Protein AF-A0A4Q9KJ23-F1 (afdb_monomer)

Sequence (106 aa):
MRPRWRSRWPPHPGHRRGWWSAARRWRPILRPEELRQLPDKQALVIAENARPIIARLHRCIEGRDGQRLLAQQRALREQLAANRQGVVDVETRTAAALVEAQRHGW

Organism: NCBI:txid1837344

Solvent-accessible surface area (backbone atoms only — not comparable to full-atom values): 7047 Å² total; per-residue (Å²): 140,82,88,82,81,81,85,79,79,82,84,80,90,80,86,84,88,77,90,83,78,78,98,72,79,80,71,86,75,78,45,75,68,59,59,71,61,55,56,88,55,50,44,83,46,81,48,98,91,52,79,68,43,82,43,80,58,76,64,71,55,77,40,75,69,24,46,52,50,52,52,52,54,50,54,52,50,50,52,53,51,52,50,57,69,67,48,70,49,66,67,59,51,50,51,52,50,50,56,51,37,51,74,74,74,96

Mean predicted aligned error: 16.28 Å

pLDDT: mean 75.17, std 21.94, range [30.72, 97.94]

Foldseek 3Di:
DDDDDDDDDDDDDDDDDDDDDDDDPDDPPCDPVNQVVPDPQWDFDDDDPDDIDIDGHDDPLVDPVNVVVVVVVVVVVVVVVVVVVVPQPPVNVVVVVVVVVVVVPD

Structure (mmCIF, N/CA/C/O backbone):
data_AF-A0A4Q9KJ23-F1
#
_entry.id   AF-A0A4Q9KJ23-F1
#
loop_
_atom_site.group_PDB
_atom_site.id
_atom_site.type_symbol
_atom_site.label_atom_id
_atom_site.label_alt_id
_atom_site.label_comp_id
_atom_site.label_asym_id
_atom_site.label_entity_id
_atom_site.label_seq_id
_atom_site.pdbx_PDB_ins_code
_atom_site.Cartn_x
_atom_site.Cartn_y
_atom_site.Cartn_z
_atom_site.occupancy
_atom_site.B_iso_or_equiv
_atom_site.auth_seq_id
_atom_site.auth_comp_id
_atom_site.auth_asym_id
_atom_site.auth_atom_id
_atom_site.pdbx_PDB_model_num
ATOM 1 N N . MET A 1 1 ? 13.473 -18.074 -10.260 1.00 34.12 1 MET A N 1
ATOM 2 C CA . MET A 1 1 ? 12.580 -17.567 -11.330 1.00 34.12 1 MET A CA 1
ATOM 3 C C . MET A 1 1 ? 12.798 -16.062 -11.483 1.00 34.12 1 MET A C 1
ATOM 5 O O . MET A 1 1 ? 12.680 -15.358 -10.493 1.00 34.12 1 MET A O 1
ATOM 9 N N . ARG A 1 2 ? 13.188 -15.561 -12.665 1.00 30.72 2 ARG A N 1
ATOM 10 C CA . ARG A 1 2 ? 13.398 -14.121 -12.935 1.00 30.72 2 ARG A CA 1
ATOM 11 C C . ARG A 1 2 ? 12.249 -13.592 -13.805 1.00 30.72 2 ARG A C 1
ATOM 13 O O . ARG A 1 2 ? 11.985 -14.218 -14.833 1.00 30.72 2 ARG A O 1
ATOM 20 N N . PRO A 1 3 ? 11.575 -12.478 -13.461 1.00 37.09 3 PRO A N 1
ATOM 21 C CA . PRO A 1 3 ? 10.515 -11.951 -14.307 1.00 37.09 3 PRO A CA 1
ATOM 22 C C . PRO A 1 3 ? 11.129 -11.324 -15.565 1.00 37.09 3 PRO A C 1
ATOM 24 O O . PRO A 1 3 ? 11.987 -10.441 -15.506 1.00 37.09 3 PRO A O 1
ATOM 27 N N . ARG A 1 4 ? 10.700 -11.821 -16.726 1.00 34.62 4 ARG A N 1
ATOM 28 C CA . ARG A 1 4 ? 11.070 -11.308 -18.046 1.00 34.62 4 ARG A CA 1
ATOM 29 C C . ARG A 1 4 ? 10.209 -10.083 -18.349 1.00 34.62 4 ARG A C 1
ATOM 31 O O . ARG A 1 4 ? 9.101 -10.208 -18.861 1.00 34.62 4 ARG A O 1
ATOM 38 N N . TRP A 1 5 ? 10.724 -8.899 -18.042 1.00 34.78 5 TRP A N 1
ATOM 39 C CA . TRP A 1 5 ? 10.100 -7.634 -18.427 1.00 34.78 5 TRP A CA 1
ATOM 40 C C . TRP A 1 5 ? 10.198 -7.455 -19.947 1.00 34.78 5 TRP A C 1
ATOM 42 O O . TRP A 1 5 ? 11.287 -7.310 -20.502 1.00 34.78 5 TRP A O 1
ATOM 52 N N . ARG A 1 6 ? 9.058 -7.508 -20.644 1.00 37.53 6 ARG A N 1
ATOM 53 C CA . ARG A 1 6 ? 8.970 -7.243 -22.085 1.00 37.53 6 ARG A CA 1
ATOM 54 C C . ARG A 1 6 ? 8.711 -5.747 -22.276 1.00 37.53 6 ARG A C 1
ATOM 56 O O . ARG A 1 6 ? 7.585 -5.286 -22.139 1.00 37.53 6 ARG A O 1
ATOM 63 N N . SER A 1 7 ? 9.759 -4.988 -22.572 1.00 48.84 7 SER A N 1
ATOM 64 C CA . SER A 1 7 ? 9.658 -3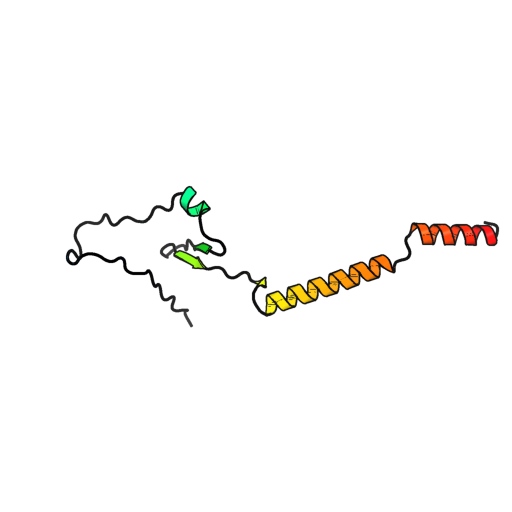.592 -22.993 1.00 48.84 7 SER A CA 1
ATOM 65 C C . SER A 1 7 ? 9.039 -3.520 -24.394 1.00 48.84 7 SER A C 1
ATOM 67 O O . SER A 1 7 ? 9.562 -4.097 -25.347 1.00 48.84 7 SER A O 1
ATOM 69 N N . ARG A 1 8 ? 7.906 -2.826 -24.533 1.00 38.78 8 ARG A N 1
ATOM 70 C CA . ARG A 1 8 ? 7.321 -2.480 -25.834 1.00 38.78 8 ARG A CA 1
ATOM 71 C C . ARG A 1 8 ? 7.112 -0.973 -25.878 1.00 38.78 8 ARG A C 1
ATOM 73 O O . ARG A 1 8 ? 6.096 -0.473 -25.417 1.00 38.78 8 ARG A O 1
ATOM 80 N N . TRP A 1 9 ? 8.097 -0.265 -26.414 1.00 43.78 9 TRP A N 1
ATOM 81 C CA . TRP A 1 9 ? 7.883 1.090 -26.914 1.00 43.78 9 TRP A CA 1
ATOM 82 C C . TRP A 1 9 ? 7.187 0.985 -28.282 1.00 43.78 9 TRP A C 1
ATOM 84 O O . TRP A 1 9 ? 7.531 0.076 -29.048 1.00 43.78 9 TRP A O 1
ATOM 94 N N . PRO A 1 10 ? 6.199 1.835 -28.609 1.00 42.22 10 PRO A N 1
ATOM 95 C CA . PRO A 1 10 ? 5.633 1.863 -29.954 1.00 42.22 10 PRO A CA 1
ATOM 96 C C . PRO A 1 10 ? 6.691 2.367 -30.956 1.00 42.22 10 PRO A C 1
ATOM 98 O O . PRO A 1 10 ? 7.464 3.264 -30.615 1.00 42.22 10 PRO A O 1
ATOM 101 N N . PRO A 1 11 ? 6.773 1.809 -32.178 1.00 40.88 11 PRO A N 1
ATOM 102 C CA . PRO A 1 11 ? 7.646 2.354 -33.209 1.00 40.88 11 PRO A CA 1
ATOM 103 C C . PRO A 1 11 ? 7.028 3.631 -33.798 1.00 40.88 11 PRO A C 1
ATOM 105 O O . PRO A 1 11 ? 5.843 3.656 -34.126 1.00 40.88 11 PRO A O 1
ATOM 108 N N . HIS A 1 12 ? 7.835 4.681 -33.957 1.00 43.94 12 HIS A N 1
ATOM 109 C CA . HIS A 1 12 ? 7.474 5.852 -34.759 1.00 43.94 12 HIS A CA 1
ATOM 110 C C . HIS A 1 12 ? 7.609 5.532 -36.261 1.00 43.94 12 HIS A C 1
ATOM 112 O O . HIS A 1 12 ? 8.510 4.770 -36.634 1.00 43.94 12 HIS A O 1
ATOM 118 N N . PRO A 1 13 ? 6.751 6.091 -37.136 1.00 38.41 13 PRO A N 1
ATOM 119 C CA . PRO A 1 13 ? 6.855 5.885 -38.570 1.00 38.41 13 PRO A CA 1
ATOM 120 C C . PRO A 1 13 ? 7.933 6.815 -39.131 1.00 38.41 13 PRO A C 1
ATOM 122 O O . PRO A 1 13 ? 7.911 8.016 -38.879 1.00 38.41 13 PRO A O 1
ATOM 125 N N . GLY A 1 14 ? 8.858 6.273 -39.919 1.00 36.69 14 GLY A N 1
ATOM 126 C CA . GLY A 1 14 ? 9.706 7.098 -40.776 1.00 36.69 14 GLY A CA 1
ATOM 127 C C . GLY A 1 14 ? 11.180 6.722 -40.791 1.00 36.69 14 GLY A C 1
ATOM 128 O O . GLY A 1 14 ? 11.945 7.086 -39.909 1.00 36.69 14 GLY A O 1
ATOM 129 N N . HIS A 1 15 ? 11.549 6.111 -41.913 1.00 34.66 15 HIS A N 1
ATOM 130 C CA . HIS A 1 15 ? 12.850 6.160 -42.578 1.00 34.66 15 HIS A CA 1
ATOM 131 C C . HIS A 1 15 ? 13.968 5.176 -42.192 1.00 34.66 15 HIS A C 1
ATOM 133 O O . HIS A 1 15 ? 14.488 5.089 -41.085 1.00 34.66 15 HIS A O 1
ATOM 139 N N . ARG A 1 16 ? 14.333 4.436 -43.248 1.00 44.47 16 ARG A N 1
ATOM 140 C CA . ARG A 1 16 ? 15.428 3.483 -43.408 1.00 44.47 16 ARG A CA 1
ATOM 141 C C . ARG A 1 16 ? 16.789 4.193 -43.483 1.00 44.47 16 ARG A C 1
ATOM 143 O O . ARG A 1 16 ? 16.885 5.265 -44.071 1.00 44.47 16 ARG A O 1
ATOM 150 N N . ARG A 1 17 ? 17.818 3.422 -43.100 1.00 41.81 17 ARG A N 1
ATOM 151 C CA . ARG A 1 17 ? 19.280 3.592 -43.281 1.00 41.81 17 ARG A CA 1
ATOM 152 C C . ARG A 1 17 ? 19.989 4.431 -42.217 1.00 41.81 17 ARG A C 1
ATOM 154 O O . ARG A 1 17 ? 19.627 5.565 -41.954 1.00 41.81 17 ARG A O 1
ATOM 161 N N . GLY A 1 18 ? 21.051 3.847 -41.656 1.00 35.97 18 GLY A N 1
ATOM 162 C CA . GLY A 1 18 ? 21.971 4.522 -40.736 1.00 35.97 18 GLY A CA 1
ATOM 163 C C . GLY A 1 18 ? 22.159 3.806 -39.403 1.00 35.97 18 GLY A C 1
ATOM 164 O O . GLY A 1 18 ? 22.119 4.428 -38.344 1.00 35.97 18 GLY A O 1
ATOM 165 N N . TRP A 1 19 ? 22.336 2.484 -39.423 1.00 46.47 19 TRP A N 1
ATOM 166 C CA . TRP A 1 19 ? 22.798 1.762 -38.245 1.00 46.47 19 TRP A CA 1
ATOM 167 C C . TRP A 1 19 ? 24.283 2.144 -38.045 1.00 46.47 19 TRP A C 1
ATOM 169 O O . TRP A 1 19 ? 25.138 1.703 -38.798 1.00 46.47 19 TRP A O 1
ATOM 179 N N . TRP A 1 20 ? 24.546 2.951 -37.007 1.00 46.88 20 TRP A N 1
ATOM 180 C CA . TRP A 1 20 ? 25.850 3.253 -36.380 1.00 46.88 20 TRP A CA 1
ATOM 181 C C . TRP A 1 20 ? 26.768 4.248 -37.103 1.00 46.88 20 TRP A C 1
ATOM 183 O O . TRP A 1 20 ? 27.669 3.885 -37.847 1.00 46.88 20 TRP A O 1
ATOM 193 N N . SER A 1 21 ? 26.635 5.528 -36.753 1.00 38.09 21 SER A N 1
ATOM 194 C CA . SER A 1 21 ? 27.754 6.475 -36.744 1.00 38.09 21 SER A CA 1
ATOM 195 C C . SER A 1 21 ? 27.517 7.507 -35.638 1.00 38.09 21 SER A C 1
ATOM 197 O O . SER A 1 21 ? 26.427 8.055 -35.523 1.00 38.09 21 SER A O 1
ATOM 199 N N . ALA A 1 22 ? 28.540 7.716 -34.812 1.00 40.16 22 ALA A N 1
ATOM 200 C CA . ALA A 1 22 ? 28.644 8.685 -33.719 1.00 40.16 22 ALA A CA 1
ATOM 201 C C . ALA A 1 22 ? 2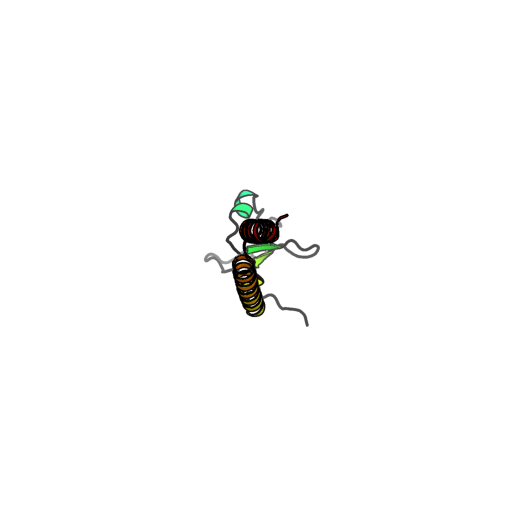7.793 8.450 -32.448 1.00 40.16 22 ALA A C 1
ATOM 203 O O . ALA A 1 22 ? 26.562 8.498 -32.404 1.00 40.16 22 ALA A O 1
ATOM 204 N N . ALA A 1 23 ? 28.508 8.270 -31.341 1.00 47.97 23 ALA A N 1
ATOM 205 C CA . ALA A 1 23 ? 28.015 8.352 -29.980 1.00 47.97 23 ALA A CA 1
ATOM 206 C C . ALA A 1 23 ? 27.485 9.767 -29.667 1.00 47.97 23 ALA A C 1
ATOM 208 O O . ALA A 1 23 ? 28.208 10.630 -29.190 1.00 47.97 23 ALA A O 1
ATOM 209 N N . ARG A 1 24 ? 26.204 10.022 -29.948 1.00 40.97 24 ARG A N 1
ATOM 210 C CA . ARG A 1 24 ? 25.462 11.196 -29.443 1.00 40.97 24 ARG A CA 1
ATOM 211 C C . ARG A 1 24 ? 23.957 10.926 -29.406 1.00 40.97 24 ARG A C 1
ATOM 213 O O . ARG A 1 24 ? 23.136 11.805 -29.640 1.00 40.97 24 ARG A O 1
ATOM 220 N N . ARG A 1 25 ? 23.576 9.667 -29.164 1.00 41.59 25 ARG A N 1
ATOM 221 C CA . ARG A 1 25 ? 22.171 9.280 -29.010 1.00 41.59 25 ARG A CA 1
ATOM 222 C C . ARG A 1 25 ? 21.651 9.868 -27.707 1.00 41.59 25 ARG A C 1
ATOM 224 O O . ARG A 1 25 ? 21.910 9.329 -26.635 1.00 41.59 25 ARG A O 1
ATOM 231 N N . TRP A 1 26 ? 20.963 10.993 -27.864 1.00 43.84 26 TRP A N 1
ATOM 232 C CA . TRP A 1 26 ? 20.012 11.591 -26.943 1.00 43.84 26 TRP A CA 1
ATOM 233 C C . TRP A 1 26 ? 19.533 10.593 -25.883 1.00 43.84 26 TRP A C 1
ATOM 235 O O . TRP A 1 26 ? 18.808 9.639 -26.175 1.00 43.84 26 TRP A O 1
ATOM 245 N N . ARG A 1 27 ? 19.978 10.795 -24.643 1.00 54.03 27 ARG A N 1
ATOM 246 C CA . ARG A 1 27 ? 19.246 10.283 -23.489 1.00 54.03 27 ARG A CA 1
ATOM 247 C C . ARG A 1 27 ? 18.152 11.312 -23.227 1.00 54.03 27 ARG A C 1
ATOM 249 O O . ARG A 1 27 ? 18.508 12.486 -23.145 1.00 54.03 27 ARG A O 1
ATOM 256 N N . PRO A 1 28 ? 16.868 10.933 -23.123 1.00 59.19 28 PRO A N 1
ATOM 257 C CA . PRO A 1 28 ? 15.870 11.889 -22.679 1.00 59.19 28 PRO A CA 1
ATOM 258 C C . PRO A 1 28 ? 16.275 12.320 -21.268 1.00 59.19 28 PRO A C 1
ATOM 260 O O . PRO A 1 28 ? 16.236 11.523 -20.330 1.00 59.19 28 PRO A O 1
ATOM 263 N N . ILE A 1 29 ? 16.766 13.551 -21.143 1.00 66.38 29 ILE A N 1
ATOM 264 C CA . ILE A 1 29 ? 16.859 14.219 -19.854 1.00 66.38 29 ILE A CA 1
ATOM 265 C C . ILE A 1 29 ? 15.414 14.563 -19.533 1.00 66.38 29 IL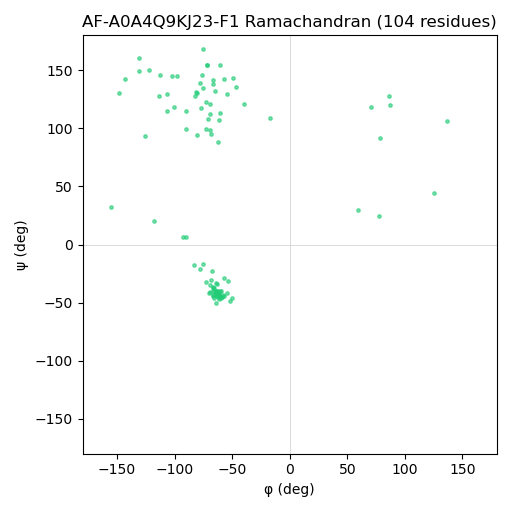E A C 1
ATOM 267 O O . ILE A 1 29 ? 14.881 15.510 -20.101 1.00 66.38 29 ILE A O 1
ATOM 271 N N . LEU A 1 30 ? 14.781 13.743 -18.692 1.00 75.88 30 LEU A N 1
ATOM 272 C CA . LEU A 1 30 ? 13.498 14.094 -18.100 1.00 75.88 30 LEU A CA 1
ATOM 273 C C . LEU A 1 30 ? 13.714 15.369 -17.293 1.00 75.88 30 LEU A C 1
ATOM 275 O O . LEU A 1 30 ? 14.459 15.370 -16.308 1.00 75.88 30 LEU A O 1
ATOM 279 N N . ARG A 1 31 ? 13.106 16.461 -17.738 1.00 83.75 31 ARG A N 1
ATOM 280 C CA . ARG A 1 31 ? 13.129 17.718 -17.003 1.00 83.75 31 ARG A CA 1
ATOM 281 C C . ARG A 1 31 ? 12.246 17.603 -15.756 1.00 83.75 31 ARG A C 1
ATOM 283 O O . ARG A 1 31 ? 11.284 16.829 -15.758 1.00 83.75 31 ARG A O 1
ATOM 290 N N . PRO A 1 32 ? 12.508 18.387 -14.698 1.00 86.25 32 PRO A N 1
ATOM 291 C CA . PRO A 1 32 ? 11.644 18.414 -13.518 1.00 86.25 32 PRO A CA 1
ATOM 292 C C . PRO A 1 32 ? 10.170 18.691 -13.848 1.00 86.25 32 PRO A C 1
ATOM 294 O O . PRO A 1 32 ? 9.282 18.204 -13.154 1.00 86.25 32 PRO A O 1
ATOM 297 N N . GLU A 1 33 ? 9.891 19.466 -14.898 1.00 89.12 33 GLU A N 1
ATOM 2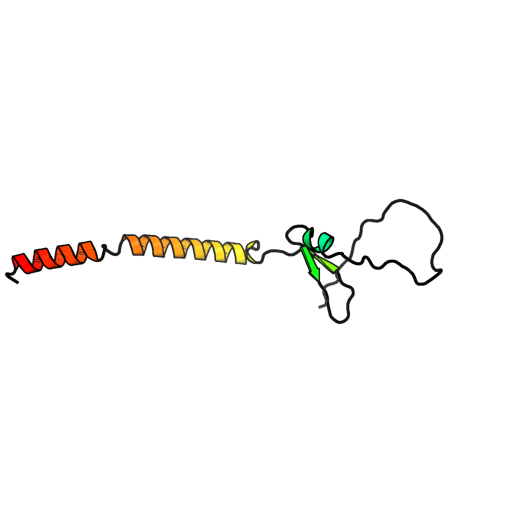98 C CA . GLU A 1 33 ? 8.535 19.745 -15.386 1.00 89.12 33 GLU A CA 1
ATOM 299 C C . GLU A 1 33 ? 7.868 18.483 -15.943 1.00 89.12 33 GLU A C 1
ATOM 301 O O . GLU A 1 33 ? 6.721 18.198 -15.617 1.00 89.12 33 GLU A O 1
ATOM 306 N N . GLU A 1 34 ? 8.596 17.700 -16.737 1.00 84.62 34 GLU A N 1
ATOM 307 C CA . GLU A 1 34 ? 8.102 16.458 -17.340 1.00 84.62 34 GLU A CA 1
ATOM 308 C C . GLU A 1 34 ? 7.895 15.374 -16.276 1.00 84.62 34 GLU A C 1
ATOM 310 O O . GLU A 1 34 ? 6.938 14.606 -16.345 1.00 84.62 34 GLU A O 1
ATOM 315 N N . LEU A 1 35 ? 8.746 15.350 -15.242 1.00 85.81 35 LEU A N 1
ATOM 316 C CA . LEU A 1 35 ? 8.569 14.464 -14.092 1.00 85.81 35 LEU A CA 1
ATOM 317 C C . LEU A 1 35 ? 7.297 14.808 -13.304 1.00 85.81 35 LEU A C 1
ATOM 319 O O . LEU A 1 35 ? 6.571 13.910 -12.883 1.00 85.81 35 LEU A O 1
ATOM 323 N N . ARG A 1 36 ? 7.003 16.103 -13.135 1.00 88.50 36 ARG A N 1
ATOM 324 C CA . ARG A 1 36 ? 5.768 16.580 -12.489 1.00 88.50 36 ARG A CA 1
ATOM 325 C C . ARG A 1 36 ? 4.510 16.282 -13.306 1.00 88.50 36 ARG A C 1
ATOM 327 O O . ARG A 1 36 ? 3.433 16.216 -12.731 1.00 88.50 36 ARG A O 1
ATOM 334 N N . GLN A 1 37 ? 4.648 16.090 -14.616 1.00 90.56 37 GLN A N 1
ATOM 335 C CA . GLN A 1 37 ? 3.560 15.704 -15.519 1.00 90.56 37 GLN A CA 1
ATOM 336 C C . GLN A 1 37 ? 3.406 14.186 -15.670 1.00 90.56 37 GLN A C 1
ATOM 338 O O . GLN A 1 37 ? 2.612 13.739 -16.502 1.00 90.56 37 GLN A O 1
ATOM 343 N N . LEU A 1 38 ? 4.153 13.377 -14.905 1.00 90.00 38 LEU A N 1
ATOM 344 C CA . LEU A 1 38 ? 3.977 11.931 -14.948 1.00 90.00 38 LEU A CA 1
ATOM 345 C C . LEU A 1 38 ? 2.507 11.575 -14.683 1.00 90.00 38 LEU A C 1
ATOM 347 O O . LEU A 1 38 ? 1.942 12.038 -13.690 1.00 90.00 38 LEU A O 1
ATOM 351 N N . PRO A 1 39 ? 1.887 10.747 -15.543 1.00 9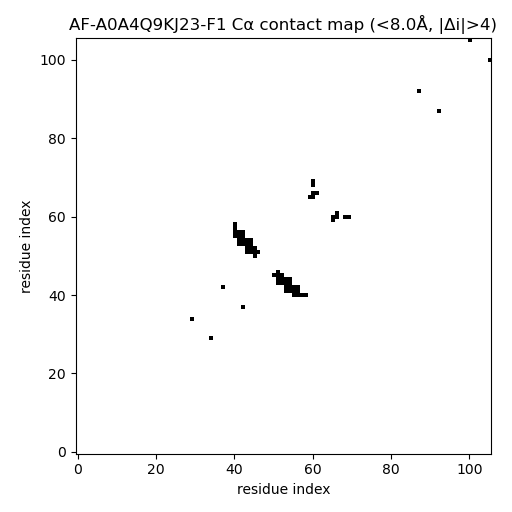1.31 39 PRO A N 1
ATOM 352 C CA . PRO A 1 39 ? 0.508 10.345 -15.340 1.00 91.31 39 PRO A CA 1
ATOM 353 C C . PRO A 1 39 ? 0.330 9.606 -14.018 1.00 91.31 39 PRO A C 1
ATOM 355 O O . PRO A 1 39 ? 1.237 8.911 -13.546 1.00 91.31 39 PRO A O 1
ATOM 358 N N . ASP A 1 40 ? -0.886 9.667 -13.484 1.00 91.50 40 ASP A N 1
ATOM 359 C CA . ASP A 1 40 ? -1.269 8.898 -12.310 1.00 91.50 40 ASP A CA 1
ATOM 360 C C . ASP A 1 40 ? -0.879 7.427 -12.444 1.00 91.50 40 ASP A C 1
ATOM 362 O O . ASP A 1 40 ? -0.982 6.803 -13.509 1.00 91.50 40 ASP A O 1
ATOM 366 N N . LYS A 1 41 ? -0.466 6.852 -11.311 1.00 93.25 41 LYS A N 1
ATOM 367 C CA . LYS A 1 41 ? -0.032 5.455 -11.220 1.00 93.25 41 LYS A CA 1
ATOM 368 C C . LYS A 1 41 ? 1.163 5.143 -12.126 1.00 93.25 41 LYS A C 1
ATOM 370 O O . LYS A 1 41 ? 1.310 4.006 -12.574 1.00 93.25 41 LYS A O 1
ATOM 375 N N . GLN A 1 42 ? 2.028 6.116 -12.386 1.00 94.06 42 GLN A N 1
ATOM 376 C CA . GLN A 1 42 ? 3.332 5.883 -12.993 1.00 94.06 42 GLN A CA 1
ATOM 377 C C . GLN A 1 42 ? 4.447 6.399 -12.094 1.00 94.06 42 GLN A C 1
ATOM 379 O O . GLN A 1 42 ? 4.262 7.339 -11.327 1.00 94.06 42 GLN A O 1
ATOM 384 N N . ALA A 1 43 ? 5.608 5.759 -12.179 1.00 92.25 43 ALA A N 1
ATOM 385 C CA . ALA A 1 43 ? 6.791 6.174 -11.445 1.00 92.25 43 ALA A CA 1
ATOM 386 C C . ALA A 1 43 ? 8.054 5.973 -12.274 1.00 92.25 43 ALA A C 1
ATOM 388 O O . ALA A 1 43 ? 8.199 4.971 -12.978 1.00 92.25 43 ALA A O 1
ATOM 389 N N . LEU A 1 44 ? 8.986 6.915 -12.143 1.00 91.81 44 LEU A N 1
ATOM 390 C CA . LEU A 1 44 ? 10.352 6.746 -12.612 1.00 91.81 44 LEU A CA 1
ATOM 391 C C . LEU A 1 44 ? 11.106 5.858 -11.616 1.00 91.81 44 LEU A C 1
ATOM 393 O O . LEU A 1 44 ? 11.283 6.222 -10.457 1.00 91.81 44 LEU A O 1
ATOM 397 N N . VAL A 1 45 ? 11.562 4.699 -12.077 1.00 91.44 45 VAL A N 1
ATOM 398 C CA . VAL A 1 45 ? 12.378 3.773 -11.293 1.00 91.44 45 VAL A CA 1
ATOM 399 C C . VAL A 1 45 ? 13.828 3.949 -11.706 1.00 91.44 45 VAL A C 1
ATOM 401 O O . VAL A 1 45 ? 14.186 3.703 -12.860 1.00 91.44 45 VAL A O 1
ATOM 404 N N . ILE A 1 46 ? 14.658 4.354 -10.749 1.00 89.75 46 ILE A N 1
ATOM 405 C CA . ILE A 1 46 ? 16.109 4.431 -10.890 1.00 89.75 46 ILE A CA 1
ATOM 406 C C . ILE A 1 46 ? 16.682 3.279 -10.073 1.00 89.75 46 ILE A C 1
ATOM 408 O O . ILE A 1 46 ? 16.508 3.226 -8.860 1.00 89.75 46 ILE A O 1
ATOM 412 N N . ALA A 1 47 ? 17.320 2.332 -10.750 1.00 89.81 47 ALA A N 1
ATOM 413 C CA . ALA A 1 47 ? 17.991 1.210 -10.112 1.00 89.81 47 ALA A CA 1
ATOM 414 C C . ALA A 1 47 ? 19.497 1.341 -10.325 1.00 89.81 47 ALA A C 1
ATOM 416 O O . ALA A 1 47 ? 19.936 1.791 -11.381 1.00 89.81 47 ALA A O 1
ATOM 417 N N . GLU A 1 48 ? 20.268 0.914 -9.330 1.00 89.75 48 GLU A N 1
ATOM 418 C CA . GLU A 1 48 ? 21.716 1.130 -9.235 1.00 89.75 48 GLU A CA 1
ATOM 419 C C . GLU A 1 48 ? 22.485 0.747 -10.509 1.00 89.75 48 GLU A C 1
ATOM 421 O O . GLU A 1 48 ? 23.283 1.524 -11.017 1.00 89.75 48 GLU A O 1
ATOM 426 N N . ASN A 1 49 ? 22.185 -0.423 -11.078 1.00 90.62 49 ASN A N 1
ATOM 427 C CA . ASN A 1 49 ? 22.921 -0.989 -12.213 1.00 90.62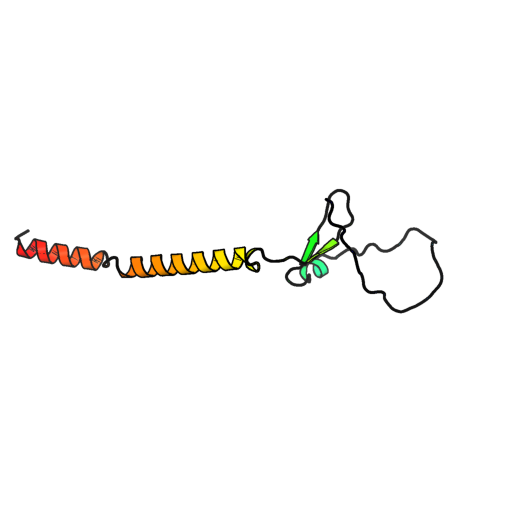 49 ASN A CA 1
ATOM 428 C C . ASN A 1 49 ? 22.050 -1.174 -13.463 1.00 90.62 49 ASN A C 1
ATOM 430 O O . ASN A 1 49 ? 22.360 -1.986 -14.340 1.00 90.62 49 ASN A O 1
ATOM 434 N N . ALA A 1 50 ? 20.923 -0.464 -13.551 1.00 83.62 50 ALA A N 1
ATOM 435 C CA . ALA A 1 50 ? 19.994 -0.609 -14.663 1.00 83.62 50 ALA A CA 1
ATOM 436 C C . ALA A 1 50 ? 19.589 0.737 -15.261 1.00 83.62 50 ALA A C 1
ATOM 438 O O . ALA A 1 50 ? 19.704 1.800 -14.659 1.00 83.62 50 ALA A O 1
ATOM 439 N N . ARG A 1 51 ? 19.092 0.680 -16.498 1.00 84.69 51 ARG A N 1
ATOM 440 C CA . ARG A 1 51 ? 18.547 1.865 -17.159 1.00 84.69 51 ARG A CA 1
ATOM 441 C C . ARG A 1 51 ? 17.278 2.308 -16.425 1.00 84.69 51 ARG A C 1
ATOM 443 O O . ARG A 1 51 ? 16.461 1.436 -16.123 1.00 84.69 51 ARG A O 1
ATOM 450 N N . PRO A 1 52 ? 17.077 3.618 -16.211 1.00 87.75 52 PRO A N 1
ATOM 451 C CA . PRO A 1 52 ? 15.826 4.114 -15.666 1.00 87.75 52 PRO A CA 1
ATOM 452 C C . PRO A 1 52 ? 14.637 3.687 -16.528 1.00 87.75 52 PRO A C 1
ATOM 454 O O . PRO A 1 52 ? 14.732 3.662 -17.761 1.00 87.75 52 PRO A O 1
ATOM 457 N N . ILE A 1 53 ? 13.522 3.359 -15.880 1.00 87.69 53 ILE A N 1
ATOM 458 C CA . ILE A 1 53 ? 12.272 2.981 -16.550 1.00 87.69 53 ILE A CA 1
ATOM 459 C C . ILE A 1 53 ? 11.099 3.757 -15.962 1.00 87.69 53 ILE A C 1
ATOM 461 O O . ILE A 1 53 ? 11.091 4.061 -14.773 1.00 87.69 53 ILE A O 1
ATOM 465 N N . ILE A 1 54 ? 10.083 4.030 -16.780 1.00 90.19 54 ILE A N 1
ATOM 466 C CA . ILE A 1 54 ? 8.773 4.449 -16.281 1.00 90.19 54 ILE A CA 1
ATOM 467 C C . ILE A 1 54 ? 7.950 3.180 -16.068 1.00 90.19 54 ILE A C 1
ATOM 469 O O . ILE A 1 54 ? 7.672 2.440 -17.015 1.00 90.19 54 ILE A O 1
ATOM 473 N N . ALA A 1 55 ? 7.605 2.906 -14.817 1.00 92.56 55 ALA A N 1
ATOM 474 C CA . ALA A 1 55 ? 6.812 1.755 -14.420 1.00 92.56 55 ALA A CA 1
ATOM 475 C C . ALA A 1 55 ? 5.369 2.174 -14.135 1.00 92.56 55 ALA A C 1
ATOM 477 O O . ALA A 1 55 ? 5.121 3.248 -13.591 1.00 92.56 55 ALA A O 1
ATOM 478 N N . ARG A 1 56 ? 4.418 1.293 -14.455 1.00 94.44 56 ARG A N 1
ATOM 479 C CA . ARG A 1 56 ? 3.039 1.414 -13.975 1.00 94.44 56 ARG A CA 1
ATOM 480 C C . ARG A 1 56 ? 2.962 0.863 -12.558 1.00 94.44 56 ARG A C 1
ATOM 482 O O . ARG A 1 56 ? 3.428 -0.244 -12.296 1.00 94.44 56 ARG A O 1
ATOM 489 N N . LEU A 1 57 ? 2.353 1.626 -11.668 1.00 92.50 57 LEU A N 1
ATOM 490 C CA . LEU A 1 57 ? 2.087 1.248 -10.293 1.00 92.50 57 LEU A CA 1
ATOM 491 C C . LEU A 1 57 ? 0.652 0.748 -10.160 1.00 92.50 57 LEU A C 1
ATOM 493 O O . LEU A 1 57 ? -0.276 1.258 -10.782 1.00 92.50 57 LEU A O 1
ATOM 497 N N . HIS A 1 58 ? 0.466 -0.238 -9.296 1.00 90.75 58 HIS A N 1
ATOM 498 C CA . HIS A 1 58 ? -0.850 -0.665 -8.849 1.00 90.75 58 HIS A CA 1
ATOM 499 C C . HIS A 1 58 ? -0.950 -0.331 -7.370 1.00 90.75 58 HIS A C 1
ATOM 501 O O . HIS A 1 58 ? -0.056 -0.683 -6.597 1.00 90.75 58 HIS A O 1
ATOM 507 N N . ARG A 1 59 ? -2.010 0.373 -6.962 1.00 89.94 59 ARG A N 1
ATOM 508 C CA . ARG A 1 59 ? -2.214 0.629 -5.534 1.00 89.94 59 ARG A CA 1
ATOM 509 C C . ARG A 1 59 ? -2.467 -0.716 -4.861 1.00 89.94 59 ARG A C 1
ATOM 511 O O . ARG A 1 59 ? -3.310 -1.480 -5.323 1.00 89.94 59 ARG A O 1
ATOM 518 N N . CYS A 1 60 ? -1.787 -0.991 -3.753 1.00 89.38 60 CYS A N 1
ATOM 519 C CA . CYS A 1 60 ? -1.948 -2.252 -3.021 1.00 89.38 60 CYS A CA 1
ATOM 520 C C . CYS A 1 60 ? -3.405 -2.510 -2.589 1.00 89.38 60 CYS A C 1
ATOM 522 O O . CYS A 1 60 ? -3.842 -3.654 -2.536 1.00 89.38 60 CYS A O 1
ATOM 524 N N . ILE A 1 61 ? -4.176 -1.441 -2.361 1.00 92.69 61 ILE A N 1
ATOM 525 C CA . ILE A 1 61 ? -5.589 -1.514 -1.975 1.00 92.69 61 ILE A CA 1
ATOM 526 C C . ILE A 1 61 ? -6.542 -1.880 -3.125 1.00 92.69 61 ILE A C 1
ATOM 528 O O . ILE A 1 61 ? -7.688 -2.236 -2.875 1.00 92.69 61 ILE A O 1
ATOM 532 N N . GLU A 1 62 ? -6.102 -1.768 -4.382 1.00 91.69 62 GLU A N 1
ATOM 533 C CA . GLU A 1 62 ? -6.949 -2.065 -5.547 1.00 91.69 62 GLU A CA 1
ATOM 534 C C . GLU A 1 62 ? -7.077 -3.574 -5.795 1.00 91.69 62 GLU A C 1
ATOM 536 O O . GLU A 1 62 ? -8.040 -4.011 -6.421 1.00 91.69 62 GLU A O 1
ATOM 541 N N . GLY A 1 63 ? -6.136 -4.374 -5.284 1.00 93.50 63 GLY A N 1
ATOM 542 C CA . GLY A 1 63 ? -6.181 -5.833 -5.357 1.00 93.50 63 GLY A CA 1
ATOM 543 C C . GLY A 1 63 ? -7.189 -6.455 -4.386 1.00 93.50 63 GLY A C 1
ATOM 544 O O . GLY A 1 63 ? -7.680 -5.802 -3.469 1.00 93.50 63 GLY A O 1
ATOM 545 N N . ARG A 1 64 ? -7.465 -7.755 -4.559 1.00 95.62 64 ARG A N 1
ATOM 546 C CA . ARG A 1 64 ? -8.428 -8.519 -3.743 1.00 95.62 64 ARG A CA 1
ATOM 547 C C . ARG A 1 64 ? -8.183 -8.371 -2.238 1.00 95.62 64 ARG A C 1
ATOM 549 O O . ARG A 1 64 ? -9.114 -8.072 -1.496 1.00 95.62 64 ARG A O 1
ATOM 556 N N . ASP A 1 65 ? -6.938 -8.545 -1.807 1.00 95.31 65 ASP A N 1
ATOM 557 C CA . ASP A 1 65 ? -6.565 -8.450 -0.391 1.00 95.31 65 ASP A CA 1
ATOM 558 C C . ASP A 1 65 ? -6.737 -7.024 0.138 1.00 95.31 65 ASP A C 1
ATOM 560 O O . ASP A 1 65 ? -7.221 -6.812 1.247 1.00 95.31 65 ASP A O 1
ATOM 564 N N . GLY A 1 66 ? -6.430 -6.040 -0.705 1.00 96.06 66 GLY A N 1
ATOM 565 C CA . GLY A 1 66 ? -6.659 -4.628 -0.442 1.00 96.06 66 GLY A CA 1
ATOM 566 C C . GLY A 1 66 ? -8.132 -4.282 -0.238 1.00 96.06 66 GLY A C 1
ATOM 567 O O . GLY A 1 66 ? -8.491 -3.632 0.743 1.00 96.06 66 GLY A O 1
ATOM 568 N N . GLN A 1 67 ? -8.999 -4.772 -1.122 1.00 96.56 67 GLN A N 1
ATOM 569 C CA . GLN A 1 67 ? -10.446 -4.595 -0.998 1.00 96.56 67 GLN A CA 1
ATOM 570 C C . GLN A 1 67 ? -10.990 -5.277 0.259 1.00 96.56 67 GLN A C 1
ATOM 572 O O . GLN A 1 67 ? -11.809 -4.695 0.972 1.00 96.56 67 GLN A O 1
ATOM 577 N N . ARG A 1 68 ? -10.490 -6.478 0.581 1.00 97.25 68 ARG A N 1
ATOM 578 C CA . ARG A 1 68 ? -10.835 -7.180 1.823 1.00 97.25 68 ARG A CA 1
ATOM 579 C C . ARG A 1 68 ? -10.444 -6.362 3.055 1.00 97.25 68 ARG A C 1
ATOM 581 O O . ARG A 1 68 ? -11.266 -6.208 3.955 1.00 97.25 68 ARG A O 1
ATOM 588 N N . LEU A 1 69 ? -9.232 -5.809 3.078 1.00 96.75 69 LEU A N 1
ATOM 589 C CA . LEU A 1 69 ? -8.757 -4.961 4.171 1.00 96.75 69 LEU A CA 1
ATOM 590 C C . LEU A 1 69 ? -9.633 -3.712 4.340 1.00 96.75 69 LEU A C 1
ATOM 592 O O . LEU A 1 69 ? -10.022 -3.376 5.457 1.00 96.75 69 LEU A O 1
ATOM 596 N N . LEU A 1 70 ? -9.989 -3.045 3.239 1.00 97.69 70 LEU A N 1
ATOM 597 C CA . LEU A 1 70 ? -10.864 -1.871 3.275 1.00 97.69 70 LEU A CA 1
ATOM 598 C C . LEU A 1 70 ? -12.264 -2.207 3.798 1.00 97.69 70 LEU A C 1
ATOM 600 O O . LEU A 1 70 ? -12.820 -1.436 4.580 1.00 97.69 70 LEU A O 1
ATOM 604 N N . ALA A 1 71 ? -12.828 -3.349 3.399 1.00 97.31 71 ALA A N 1
ATOM 605 C CA . ALA A 1 71 ? -14.119 -3.808 3.903 1.00 97.31 71 ALA A CA 1
ATOM 606 C C . ALA A 1 71 ? -14.072 -4.070 5.417 1.00 97.31 71 ALA A C 1
ATOM 608 O O . ALA A 1 71 ? -14.931 -3.588 6.152 1.00 97.31 71 ALA A O 1
ATOM 609 N N . GLN A 1 72 ? -13.027 -4.752 5.896 1.00 97.50 72 GLN A N 1
ATOM 610 C CA . GLN A 1 72 ? -12.815 -4.997 7.326 1.00 97.50 72 GLN A CA 1
ATOM 611 C C . GLN A 1 72 ? -12.652 -3.691 8.112 1.00 97.50 72 GLN A C 1
ATOM 613 O O . GLN A 1 72 ? -13.251 -3.524 9.172 1.00 97.50 72 GLN A O 1
ATOM 618 N N . GLN A 1 73 ? -11.891 -2.736 7.575 1.00 97.94 73 GLN A N 1
ATOM 619 C CA . GLN A 1 73 ? -11.706 -1.430 8.20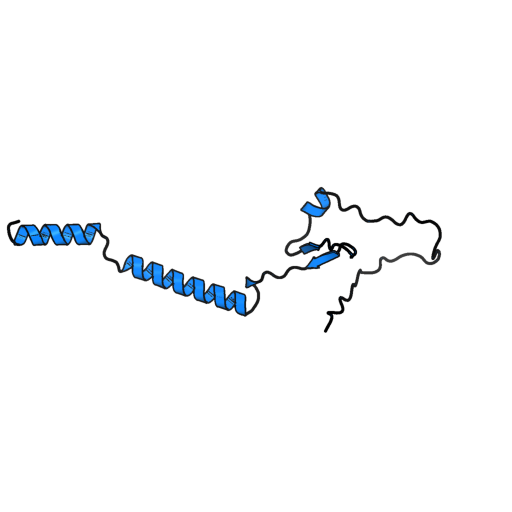2 1.00 97.94 73 GLN A CA 1
ATOM 620 C C . GLN A 1 73 ? -13.021 -0.642 8.299 1.00 97.94 73 GLN A C 1
ATOM 622 O O . GLN A 1 73 ? -13.254 0.024 9.307 1.00 97.94 73 GLN A O 1
ATOM 627 N N . ARG A 1 74 ? -13.875 -0.697 7.267 1.00 97.81 74 ARG A N 1
ATOM 628 C CA . ARG A 1 74 ? -15.202 -0.055 7.279 1.00 97.81 74 ARG A CA 1
ATOM 629 C C . ARG A 1 74 ? -16.109 -0.677 8.335 1.00 97.81 74 ARG A C 1
ATOM 631 O O . ARG A 1 74 ? -16.594 0.054 9.190 1.00 97.81 74 ARG A O 1
ATOM 638 N N . ALA A 1 75 ? -16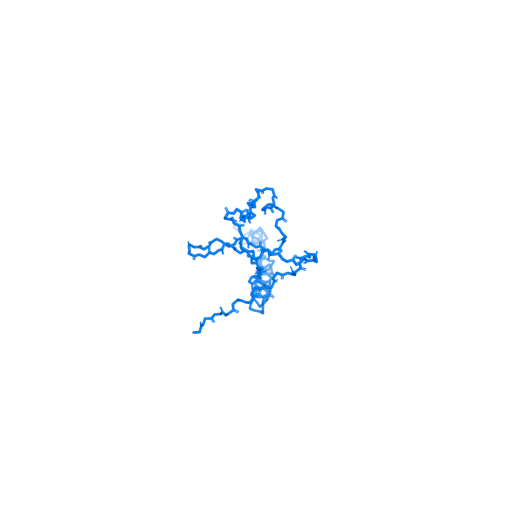.223 -2.004 8.344 1.00 97.62 75 ALA A N 1
ATOM 639 C CA . ALA A 1 75 ? -17.027 -2.724 9.329 1.00 97.62 75 ALA A CA 1
ATOM 640 C C . ALA A 1 75 ? -16.583 -2.413 10.769 1.00 97.62 75 ALA A C 1
ATOM 642 O O . ALA A 1 75 ? -17.410 -2.119 11.628 1.00 97.62 75 ALA A O 1
ATOM 643 N N . LEU A 1 76 ? -15.271 -2.395 11.030 1.00 97.25 76 LEU A N 1
ATOM 644 C CA . LEU A 1 76 ? -14.750 -2.055 12.355 1.00 97.25 76 LEU A CA 1
ATOM 645 C C . LEU A 1 76 ? -15.076 -0.606 12.747 1.00 97.25 76 LEU A C 1
ATOM 647 O O . LEU A 1 76 ? -15.431 -0.336 13.891 1.00 97.25 76 LEU A O 1
ATOM 651 N N . ARG A 1 77 ? -14.976 0.342 11.810 1.00 96.62 77 ARG A N 1
ATOM 652 C CA . ARG A 1 77 ? -15.342 1.742 12.073 1.00 96.62 77 ARG A CA 1
ATOM 653 C C . ARG A 1 77 ? -16.826 1.902 12.383 1.00 96.62 77 ARG A C 1
ATOM 655 O O . ARG A 1 77 ? -17.153 2.658 13.290 1.00 96.62 77 ARG A O 1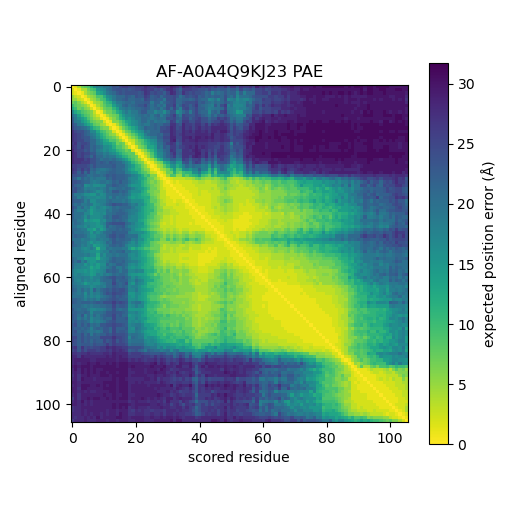
ATOM 662 N N . GLU A 1 78 ? -17.694 1.192 11.672 1.00 96.31 78 GLU A N 1
ATOM 663 C CA . GLU A 1 78 ? -19.137 1.183 11.934 1.00 96.31 78 GLU A CA 1
ATOM 664 C C . GLU A 1 78 ? -19.447 0.606 13.318 1.00 96.31 78 GLU A C 1
ATOM 666 O O . GLU A 1 78 ? -20.185 1.220 14.084 1.00 96.31 78 GLU A O 1
ATOM 671 N N . GLN A 1 79 ? -18.805 -0.505 13.692 1.00 94.31 79 GLN A N 1
ATOM 672 C CA . GLN A 1 79 ? -18.926 -1.082 15.035 1.00 94.31 79 GLN A CA 1
ATOM 673 C C . GLN A 1 79 ? -18.481 -0.102 16.123 1.00 94.31 79 GLN A C 1
ATOM 675 O O . GLN A 1 79 ? -19.173 0.077 17.122 1.00 94.31 79 GLN A O 1
ATOM 680 N N . LEU A 1 80 ? -17.343 0.570 15.934 1.00 94.25 80 LEU A N 1
ATOM 681 C CA . LEU A 1 80 ? -16.852 1.563 16.889 1.00 94.25 80 LEU A CA 1
ATOM 682 C C . LEU A 1 80 ? -17.776 2.783 16.982 1.00 94.25 80 LEU A C 1
ATOM 684 O O . LEU A 1 80 ? -17.972 3.308 18.077 1.00 94.25 80 LEU A O 1
ATOM 688 N N . ALA A 1 81 ? -18.352 3.226 15.863 1.00 91.31 81 ALA A N 1
ATOM 689 C CA . ALA A 1 81 ? -19.316 4.320 15.844 1.00 91.31 81 ALA A CA 1
ATOM 690 C C . ALA A 1 81 ? -20.612 3.942 16.579 1.00 91.31 81 ALA A C 1
ATOM 692 O O . ALA A 1 81 ? -21.060 4.703 17.435 1.00 91.31 81 ALA A O 1
ATOM 693 N N . ALA A 1 82 ? -21.155 2.751 16.318 1.00 88.12 82 ALA A N 1
ATOM 694 C CA . ALA A 1 82 ? -22.337 2.233 17.005 1.00 88.12 82 ALA A CA 1
ATOM 695 C C . ALA A 1 82 ? -22.087 2.054 18.512 1.00 88.12 82 ALA A C 1
ATOM 697 O O . ALA A 1 82 ? -22.892 2.486 19.335 1.00 88.12 82 ALA A O 1
ATOM 698 N N . ASN A 1 83 ? -20.929 1.507 18.892 1.00 85.00 83 ASN A N 1
ATOM 699 C CA . ASN A 1 83 ? -20.546 1.378 20.297 1.00 85.00 83 ASN A CA 1
ATOM 700 C C . ASN A 1 83 ? -20.423 2.747 20.970 1.00 85.00 83 ASN A C 1
ATOM 702 O O . ASN A 1 83 ? -20.902 2.916 22.085 1.00 85.00 83 ASN A O 1
ATOM 706 N N . ARG A 1 84 ? -19.836 3.745 20.299 1.00 79.44 84 ARG A N 1
ATOM 707 C CA . ARG A 1 84 ? -19.752 5.110 20.836 1.00 79.44 84 ARG A CA 1
ATOM 708 C C . ARG A 1 84 ? -21.134 5.745 21.027 1.00 79.44 84 ARG A C 1
ATOM 710 O O . ARG A 1 84 ? -21.301 6.488 21.981 1.00 79.44 84 ARG A O 1
ATOM 717 N N . GLN A 1 85 ? -22.105 5.441 20.167 1.00 71.62 85 GLN A N 1
ATOM 718 C CA . GLN A 1 85 ? -23.492 5.901 20.318 1.00 71.62 85 GLN A CA 1
ATOM 719 C C . GLN A 1 85 ? -24.239 5.178 21.455 1.00 71.62 85 GLN A C 1
ATOM 721 O O . GLN A 1 85 ? -25.092 5.779 22.098 1.00 71.62 85 GLN A O 1
ATOM 726 N N . GLY A 1 86 ? -23.921 3.904 21.715 1.00 66.88 86 GLY A N 1
ATOM 727 C CA . GLY A 1 86 ? -24.518 3.107 22.797 1.00 66.88 86 GLY A CA 1
ATOM 728 C C . GLY A 1 86 ? -23.877 3.313 24.176 1.00 66.88 86 GLY A C 1
ATOM 729 O O . GLY A 1 86 ? -24.484 2.994 25.201 1.00 66.88 86 GLY A O 1
ATOM 730 N N . VAL A 1 87 ? -22.663 3.867 24.241 1.00 67.38 87 VAL A N 1
ATOM 731 C CA . VAL A 1 87 ? -22.103 4.382 25.493 1.00 67.38 87 VAL A CA 1
ATOM 732 C C . VAL A 1 87 ? -22.930 5.612 25.858 1.00 67.38 87 VAL A C 1
ATOM 734 O O . VAL A 1 87 ? -22.663 6.691 25.347 1.00 67.38 87 VAL A O 1
ATOM 737 N N . VAL A 1 88 ? -23.944 5.420 26.716 1.00 62.47 88 VAL A N 1
ATOM 738 C CA . VAL A 1 88 ? -24.735 6.506 27.320 1.00 62.47 88 VAL A CA 1
ATOM 739 C C . VAL A 1 88 ? -23.781 7.633 27.668 1.00 62.47 88 VAL A C 1
ATOM 741 O O . VAL A 1 88 ? -22.793 7.403 28.378 1.00 62.47 88 VAL A O 1
ATOM 744 N N . ASP A 1 89 ? -24.058 8.795 27.085 1.00 73.12 89 ASP A N 1
ATOM 745 C CA . ASP A 1 89 ? -23.228 9.977 27.198 1.00 73.12 89 ASP A CA 1
ATOM 746 C C . ASP A 1 89 ? -22.852 10.200 28.662 1.00 73.12 89 ASP A C 1
ATOM 748 O O . ASP A 1 89 ? -23.681 10.013 29.562 1.00 73.12 89 ASP A O 1
ATOM 752 N N . VAL A 1 90 ? -21.577 10.502 28.907 1.00 72.12 90 VAL A N 1
ATOM 753 C CA . VAL A 1 90 ? -21.044 10.583 30.269 1.00 72.12 90 VAL A CA 1
ATOM 754 C C . VAL A 1 90 ? -21.895 11.553 31.074 1.00 72.12 90 VAL A C 1
ATOM 756 O O . VAL A 1 90 ? -22.305 11.176 32.163 1.00 72.12 90 VAL A O 1
ATOM 759 N N . GLU A 1 91 ? -22.280 12.690 30.485 1.00 74.06 91 GLU A N 1
ATOM 760 C CA . GLU A 1 91 ? -23.164 13.688 31.098 1.00 74.06 91 GLU A CA 1
ATOM 761 C C . GLU A 1 91 ? -24.544 13.128 31.459 1.00 74.06 91 GLU A C 1
ATOM 763 O O . GLU A 1 91 ? -25.058 13.395 32.544 1.00 74.06 91 GLU A O 1
ATOM 768 N N . THR A 1 92 ? -25.124 12.284 30.603 1.00 78.50 92 THR A N 1
ATOM 769 C CA . THR A 1 92 ? -26.406 11.617 30.883 1.00 78.50 92 THR A CA 1
ATOM 770 C C . THR A 1 92 ? -26.278 10.625 32.045 1.00 78.50 92 THR A C 1
ATOM 772 O O . THR A 1 92 ? -27.176 10.538 32.886 1.00 78.50 92 THR A O 1
ATOM 775 N N . ARG A 1 93 ? -25.151 9.902 32.150 1.00 77.44 93 ARG A N 1
ATOM 776 C CA . ARG A 1 93 ? -24.888 9.014 33.297 1.00 77.44 93 ARG A CA 1
ATOM 777 C C . ARG A 1 93 ? -24.645 9.792 34.585 1.00 77.44 93 ARG A C 1
ATOM 779 O O . ARG A 1 93 ? -25.158 9.379 35.623 1.00 77.44 93 ARG A O 1
ATOM 786 N N . THR A 1 94 ? -23.902 10.898 34.542 1.00 82.12 94 THR A N 1
ATOM 787 C CA . THR A 1 94 ? -23.691 11.747 35.725 1.00 82.12 94 THR A CA 1
ATOM 788 C C . THR A 1 94 ? -24.997 12.377 36.183 1.00 82.12 94 THR A C 1
ATOM 790 O O . THR A 1 94 ? -25.276 12.366 37.377 1.00 82.12 94 THR A O 1
ATOM 793 N N . ALA A 1 95 ? -25.830 12.863 35.259 1.00 84.81 95 ALA A N 1
ATOM 794 C CA . ALA A 1 95 ? -27.139 13.419 35.592 1.00 84.81 95 ALA A CA 1
ATOM 795 C C . ALA A 1 95 ? -28.044 12.370 36.260 1.00 84.81 95 ALA A C 1
ATOM 797 O O . ALA A 1 95 ? -28.639 12.646 37.300 1.00 84.81 95 ALA A O 1
ATOM 798 N N . ALA A 1 96 ? -28.091 11.146 35.724 1.00 84.00 96 ALA A N 1
ATOM 799 C CA . ALA A 1 96 ? -28.834 10.046 36.338 1.00 84.00 96 ALA A CA 1
ATOM 800 C C . ALA A 1 96 ? -28.290 9.673 37.731 1.00 84.00 96 ALA A C 1
ATOM 802 O O . ALA A 1 96 ? -29.072 9.439 38.650 1.00 84.00 96 ALA A O 1
ATOM 803 N N . ALA A 1 97 ? -26.965 9.659 37.906 1.00 84.75 97 ALA A N 1
ATOM 804 C CA . ALA A 1 97 ? -26.330 9.366 39.190 1.00 84.75 97 ALA A CA 1
ATOM 805 C C . ALA A 1 97 ? -26.609 10.445 40.249 1.00 84.75 97 ALA A C 1
ATOM 807 O O . ALA A 1 97 ? -26.866 10.107 41.401 1.00 84.75 97 ALA A O 1
ATOM 808 N N . LEU A 1 98 ? -26.607 11.727 39.866 1.00 90.00 98 LEU A N 1
ATOM 809 C CA . LEU A 1 98 ? -26.943 12.837 40.764 1.00 90.00 98 LEU A CA 1
ATOM 810 C C . LEU A 1 98 ? -28.415 12.800 41.186 1.00 90.00 98 LEU A C 1
ATOM 812 O O . LEU A 1 98 ? -28.711 12.943 42.369 1.00 90.00 98 LEU A O 1
ATOM 816 N N . VAL A 1 99 ? -29.329 12.543 40.242 1.00 90.31 99 VAL A N 1
ATOM 817 C CA . VAL A 1 99 ? -30.763 12.385 40.543 1.00 90.31 99 VAL A CA 1
ATOM 818 C C . VAL A 1 99 ? -30.999 11.223 41.508 1.00 90.31 99 VAL A C 1
ATOM 820 O O . VAL A 1 99 ? -31.819 11.335 42.418 1.00 90.31 99 VAL A O 1
ATOM 823 N N . GLU A 1 100 ? -30.280 10.114 41.338 1.00 86.31 100 GLU A N 1
ATOM 824 C CA . GLU A 1 100 ? -30.387 8.970 42.241 1.00 86.31 100 GLU A CA 1
ATOM 825 C C . GLU A 1 100 ? -29.781 9.273 43.621 1.00 86.31 100 GLU A C 1
ATOM 827 O O . GLU A 1 100 ? -30.406 8.968 44.633 1.00 86.31 100 GLU A O 1
ATOM 832 N N . ALA A 1 101 ? -28.633 9.952 43.696 1.00 86.00 101 ALA A N 1
ATOM 833 C CA . ALA A 1 101 ? -28.036 10.382 44.964 1.00 86.00 101 ALA A CA 1
ATOM 834 C C . ALA A 1 101 ? -28.991 11.273 45.782 1.00 86.00 101 ALA A C 1
ATOM 836 O O . ALA A 1 101 ? -29.209 11.021 46.969 1.00 86.00 101 ALA A O 1
ATOM 837 N N . GLN A 1 102 ? -29.662 12.220 45.119 1.00 85.81 102 GLN A N 1
ATOM 838 C CA . GLN A 1 102 ? -30.655 13.099 45.742 1.00 85.81 102 GLN A CA 1
ATOM 839 C C . GLN A 1 102 ? -31.881 12.351 46.277 1.00 85.81 102 GLN A C 1
ATOM 841 O O . GLN A 1 102 ? -32.442 12.741 47.302 1.00 85.81 102 GLN A O 1
ATOM 846 N N . ARG A 1 103 ? -32.299 11.256 45.629 1.00 84.38 103 ARG A N 1
ATOM 847 C CA . ARG A 1 103 ? -33.386 10.399 46.138 1.00 84.38 103 ARG A CA 1
ATOM 848 C C . ARG A 1 103 ? -33.000 9.654 47.412 1.00 84.38 103 ARG A C 1
ATOM 850 O O . ARG A 1 103 ? -33.872 9.403 48.239 1.00 84.38 103 ARG A O 1
ATOM 857 N N . HIS A 1 104 ? -31.719 9.328 47.574 1.00 85.62 104 HIS A N 1
ATOM 858 C CA . HIS A 1 104 ? -31.184 8.654 48.762 1.00 85.62 104 HIS A CA 1
ATOM 859 C C . HIS A 1 104 ? -30.667 9.627 49.832 1.00 85.62 104 HIS A C 1
ATOM 861 O O . HIS A 1 104 ? -30.117 9.181 50.836 1.00 85.62 104 HIS A O 1
ATOM 867 N N . GLY A 1 105 ? -30.875 10.938 49.651 1.00 75.06 105 GLY A N 1
ATOM 868 C CA . GLY A 1 105 ? -30.567 11.961 50.654 1.00 75.06 105 GLY A CA 1
ATOM 869 C C . GLY A 1 105 ? -29.085 12.322 50.781 1.00 75.06 105 GLY A C 1
ATOM 870 O O . GLY A 1 105 ? -28.679 12.776 51.851 1.00 75.06 105 GLY A O 1
ATOM 871 N N . TRP A 1 106 ? -28.302 12.109 49.720 1.00 53.25 106 TRP A N 1
ATOM 872 C CA . TRP A 1 106 ? -26.930 12.609 49.580 1.00 53.25 106 TRP A CA 1
ATOM 873 C C . TRP A 1 106 ? -26.893 13.974 48.890 1.00 53.25 106 TRP A C 1
ATOM 875 O O . TRP A 1 106 ? -27.749 14.219 48.005 1.00 53.25 106 TRP A O 1
#

Secondary structure (DSSP, 8-state):
--------PPPPP---------S--------HHHHHTPPTTEEEE--TTS--EEEEP--GGGSHHHHHHHHHHHHHHHHHHHHHHHS--HHHHHHHHHHHHHHTT-

Radius of gyration: 31.45 Å; Cα contacts (8 Å, |Δi|>4): 34; chains: 1; bounding box: 62×37×94 Å